Protein AF-A0A8T2WJL7-F1 (afdb_monomer_lite)

pLDDT: mean 85.97, std 11.25, range [56.59, 97.75]

Foldseek 3Di:
DVVVLVVCVVPDDDDDCVNCCVVVVPPDDDDDDDDDDDDPVRVVVVVVVVVVVVVVVVVVVVVVVVVVVVVD

InterPro domains:
  IPR000330 SNF2, N-terminal domain [PF00176] (5-54)
  IPR052583 E3 ubiquitin-protein ligase SHPRH-like [PTHR45865] (1-70)

Organism: Populus deltoides (NCBI:txid3696)

Sequence (72 aa):
MEFTHKFFKPIVWRSSKIHVADELQLPPQEECVSWLTFSAIEK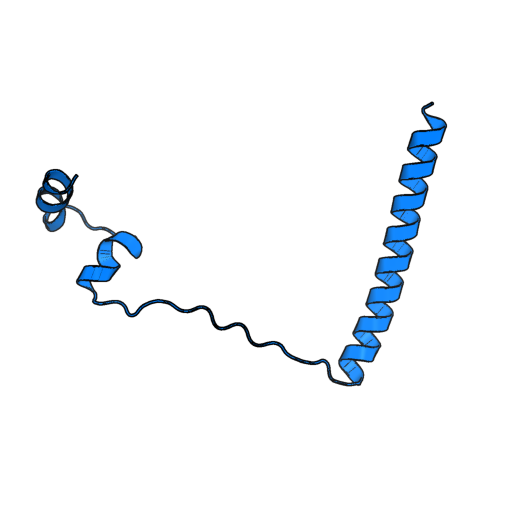HFYQMQHETCVSYAREVIGSFKDDIVKRK

Structure (mmCIF, N/CA/C/O backbone):
data_AF-A0A8T2WJL7-F1
#
_entry.id   AF-A0A8T2WJL7-F1
#
loop_
_atom_site.group_PDB
_atom_site.id
_atom_site.type_symbol
_atom_site.label_atom_id
_atom_site.label_alt_id
_atom_site.label_comp_id
_atom_site.label_asym_id
_atom_site.label_entity_id
_atom_site.label_seq_id
_atom_site.pdbx_PDB_ins_code
_atom_site.Cartn_x
_atom_site.Cartn_y
_atom_site.Cartn_z
_atom_site.occupancy
_atom_site.B_iso_or_equiv
_atom_site.auth_seq_id
_atom_site.auth_comp_id
_a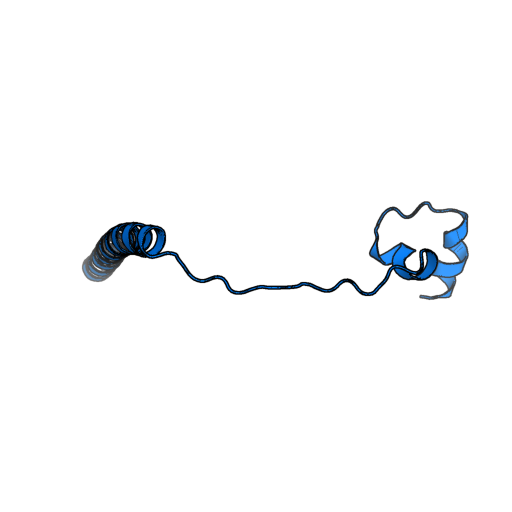tom_site.auth_asym_id
_atom_site.auth_atom_id
_atom_site.pdbx_PDB_model_num
ATOM 1 N N . MET A 1 1 ? 6.458 17.234 -36.798 1.00 58.19 1 MET A N 1
ATOM 2 C CA . MET A 1 1 ? 7.426 17.147 -35.677 1.00 58.19 1 MET A CA 1
ATOM 3 C C . MET A 1 1 ? 8.621 16.226 -35.963 1.00 58.19 1 MET A C 1
ATOM 5 O O . MET A 1 1 ? 9.626 16.349 -35.280 1.00 58.19 1 MET A O 1
ATOM 9 N N . GLU A 1 2 ? 8.589 15.340 -36.970 1.00 68.12 2 GLU A N 1
ATOM 10 C CA . GLU A 1 2 ? 9.731 14.443 -37.245 1.00 68.12 2 GLU A CA 1
ATOM 11 C C . GLU A 1 2 ? 11.015 15.144 -37.719 1.00 68.12 2 GLU A C 1
ATOM 13 O O . GLU A 1 2 ? 12.112 14.709 -37.373 1.00 68.12 2 GLU A O 1
ATOM 18 N N . PHE A 1 3 ? 10.891 16.214 -38.513 1.00 79.94 3 PHE A N 1
ATOM 19 C CA . PHE A 1 3 ? 12.039 16.932 -39.078 1.00 79.94 3 PHE A CA 1
ATOM 20 C C . PHE A 1 3 ? 12.941 17.522 -37.986 1.00 79.94 3 PHE A C 1
ATOM 22 O O . PHE A 1 3 ? 14.145 17.278 -37.970 1.00 79.94 3 PHE A O 1
ATOM 29 N N . THR A 1 4 ? 12.345 18.233 -37.025 1.00 78.69 4 THR A N 1
ATOM 30 C CA . THR A 1 4 ? 13.064 18.821 -35.889 1.00 78.69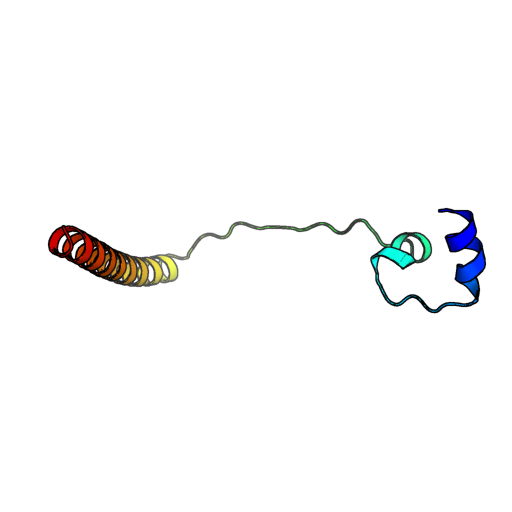 4 THR A CA 1
ATOM 31 C C . THR A 1 4 ? 13.706 17.737 -35.024 1.00 78.69 4 THR A C 1
ATOM 33 O O . THR A 1 4 ? 14.880 17.836 -34.680 1.00 78.69 4 THR A O 1
ATOM 36 N N . HIS A 1 5 ? 12.986 16.647 -34.745 1.00 73.56 5 HIS A N 1
ATOM 37 C CA . HIS A 1 5 ? 13.525 15.517 -33.989 1.00 73.56 5 HIS A CA 1
ATOM 38 C C . HIS A 1 5 ? 14.765 14.884 -34.649 1.00 73.56 5 HIS A C 1
ATOM 40 O O . HIS A 1 5 ? 15.753 14.630 -33.956 1.00 73.56 5 HIS A O 1
ATOM 46 N N . LYS A 1 6 ? 14.730 14.646 -35.970 1.00 78.62 6 LYS A N 1
ATOM 47 C CA . LYS A 1 6 ? 15.836 14.035 -36.732 1.00 78.62 6 LYS A CA 1
ATOM 48 C C . LYS A 1 6 ? 17.053 14.961 -36.831 1.00 78.62 6 LYS A C 1
ATOM 50 O O . LYS A 1 6 ? 18.173 14.487 -36.676 1.00 78.62 6 LYS A O 1
ATOM 55 N N . PHE A 1 7 ? 16.838 16.262 -37.027 1.00 85.50 7 PHE A N 1
ATOM 56 C CA . PHE A 1 7 ? 17.919 17.242 -37.166 1.00 85.50 7 PHE A CA 1
ATOM 57 C C . PHE A 1 7 ? 18.707 17.462 -35.865 1.00 85.50 7 PHE A C 1
ATOM 59 O O . PHE A 1 7 ? 19.932 17.521 -35.889 1.00 85.50 7 PHE A O 1
ATOM 66 N N . PHE A 1 8 ? 18.025 17.541 -34.716 1.00 81.44 8 PHE A N 1
ATOM 67 C CA . PHE A 1 8 ? 18.675 17.823 -33.427 1.00 81.44 8 PHE A CA 1
ATOM 68 C C . PHE A 1 8 ? 19.190 16.577 -32.688 1.00 81.44 8 PHE A C 1
ATOM 70 O O . PHE A 1 8 ? 19.954 16.713 -31.734 1.00 81.44 8 PHE A O 1
ATOM 77 N N . LYS A 1 9 ? 18.803 15.363 -33.105 1.00 77.94 9 LYS A N 1
ATOM 78 C CA . LYS A 1 9 ? 19.247 14.092 -32.498 1.00 77.94 9 LYS A CA 1
ATOM 79 C C . LYS A 1 9 ? 20.779 13.944 -32.350 1.00 77.94 9 LYS A C 1
ATOM 81 O O . LYS A 1 9 ? 21.190 13.551 -31.266 1.00 77.94 9 LYS A O 1
ATOM 86 N N . PRO A 1 10 ? 21.630 14.266 -33.346 1.00 80.12 10 PRO A N 1
ATOM 87 C CA . PRO A 1 10 ? 23.084 14.112 -33.208 1.00 80.12 10 PRO A CA 1
ATOM 88 C C . PRO A 1 10 ? 23.779 15.243 -32.428 1.00 80.12 10 PRO A C 1
ATOM 90 O O . PRO A 1 10 ? 24.957 15.116 -32.113 1.00 80.12 10 PRO A O 1
ATOM 93 N N . ILE A 1 11 ? 23.088 16.353 -32.144 1.00 82.81 11 ILE A N 1
ATOM 94 C CA . ILE A 1 11 ? 23.692 17.574 -31.576 1.00 82.81 11 ILE A CA 1
ATOM 95 C C . ILE A 1 11 ? 23.315 17.750 -30.096 1.00 82.81 11 ILE A C 1
ATOM 97 O O . ILE A 1 11 ? 24.030 18.405 -29.341 1.00 82.81 11 ILE A O 1
ATOM 101 N N . VAL A 1 12 ? 22.195 17.164 -29.662 1.00 77.56 12 VAL A N 1
ATOM 102 C CA . VAL A 1 12 ? 21.630 17.376 -28.325 1.00 77.56 12 VAL A CA 1
ATOM 103 C C . VAL A 1 12 ? 21.674 16.085 -27.511 1.00 77.56 12 VAL A C 1
ATOM 105 O O . VAL A 1 12 ? 21.105 15.073 -27.915 1.00 77.56 12 VAL A O 1
ATOM 108 N N . TRP A 1 13 ? 22.274 16.136 -26.320 1.00 69.50 13 TRP A N 1
ATOM 109 C CA . TRP A 1 13 ? 22.221 15.040 -25.352 1.00 69.50 13 TRP A CA 1
ATOM 110 C C . TRP A 1 13 ? 20.884 15.051 -24.604 1.00 69.50 13 TRP A C 1
ATOM 112 O O . TRP A 1 13 ? 20.565 16.004 -23.891 1.00 69.50 13 TRP A O 1
ATOM 122 N N . ARG A 1 14 ? 20.087 13.991 -24.758 1.00 68.62 14 ARG A N 1
ATOM 123 C CA . ARG A 1 14 ? 18.774 13.862 -24.113 1.00 68.62 14 ARG A CA 1
ATOM 124 C C . ARG A 1 14 ? 18.876 12.899 -22.938 1.00 68.62 14 ARG A C 1
ATOM 126 O O . ARG A 1 14 ? 19.210 11.738 -23.121 1.00 68.62 14 ARG A O 1
ATOM 133 N N . SER A 1 15 ? 18.563 13.375 -21.738 1.00 71.06 15 SER A N 1
ATOM 134 C CA . SER A 1 15 ? 18.660 12.586 -20.500 1.00 71.06 15 SER A CA 1
ATOM 135 C C . SER A 1 15 ? 17.343 11.941 -20.055 1.00 71.06 15 SER A C 1
ATOM 137 O O . SER A 1 15 ? 17.349 11.096 -19.165 1.00 71.06 15 SER A O 1
ATOM 139 N N . SER A 1 16 ? 16.205 12.321 -20.645 1.00 75.31 16 SER A N 1
ATOM 140 C CA . SER A 1 16 ? 14.906 11.755 -20.264 1.00 75.31 16 SER A CA 1
ATOM 141 C C . SER A 1 16 ? 14.666 10.400 -20.926 1.00 75.31 16 SER A C 1
ATOM 143 O O . SER A 1 16 ? 14.758 10.274 -22.147 1.00 75.31 16 SER A O 1
ATOM 145 N N . LYS A 1 17 ? 14.275 9.412 -20.113 1.00 68.56 17 LYS A N 1
ATOM 146 C CA . LYS A 1 17 ? 14.020 8.015 -20.502 1.00 68.56 17 LYS A CA 1
ATOM 147 C C . LYS A 1 17 ? 13.056 7.880 -21.684 1.00 68.56 17 LYS A C 1
ATOM 149 O O . LYS A 1 17 ? 13.290 7.066 -22.567 1.00 68.56 17 LYS A O 1
ATOM 154 N N . ILE A 1 18 ? 12.015 8.714 -21.732 1.00 72.75 18 ILE A N 1
ATOM 155 C CA . ILE A 1 18 ? 10.975 8.687 -22.777 1.00 72.75 18 ILE A CA 1
ATOM 156 C C . ILE A 1 18 ? 11.564 9.005 -24.161 1.00 72.75 18 ILE A C 1
ATOM 158 O O . ILE A 1 18 ? 11.106 8.478 -25.165 1.00 72.75 18 ILE A O 1
ATOM 162 N N . HIS A 1 19 ? 12.608 9.836 -24.223 1.00 68.75 19 HIS A N 1
ATOM 163 C CA . HIS A 1 19 ? 13.207 10.279 -25.485 1.00 68.75 19 HIS A CA 1
ATOM 164 C C . HIS A 1 19 ? 14.279 9.331 -26.036 1.00 68.75 19 HIS A C 1
ATOM 166 O O . HIS A 1 19 ? 14.778 9.583 -27.131 1.00 68.75 19 HIS A O 1
ATOM 172 N N . VAL A 1 20 ? 14.665 8.302 -25.272 1.00 72.00 20 VAL A N 1
ATOM 173 C CA . VAL A 1 20 ? 15.740 7.355 -25.628 1.00 72.00 20 VAL A CA 1
ATOM 174 C C . VAL A 1 20 ? 15.267 5.895 -25.528 1.00 72.00 20 VAL A C 1
ATOM 176 O O . VAL A 1 20 ? 16.030 4.976 -25.811 1.00 72.00 20 VAL A O 1
ATOM 179 N N . ALA A 1 21 ? 14.007 5.658 -25.148 1.00 72.19 21 ALA A N 1
ATOM 180 C CA . ALA A 1 21 ? 13.474 4.316 -24.922 1.00 72.19 21 ALA A CA 1
ATOM 181 C C . ALA A 1 21 ? 13.562 3.419 -26.168 1.00 72.19 21 ALA A C 1
ATOM 183 O O . ALA A 1 21 ? 14.028 2.286 -26.062 1.00 72.19 21 ALA A O 1
ATOM 184 N N . ASP A 1 22 ? 13.208 3.956 -27.339 1.00 71.06 22 ASP A N 1
ATOM 185 C CA . ASP A 1 22 ? 13.236 3.224 -28.612 1.00 71.06 22 ASP A CA 1
ATOM 186 C C . ASP A 1 22 ? 14.666 2.943 -29.103 1.00 71.06 22 ASP A C 1
ATOM 188 O O . ASP A 1 22 ? 14.926 1.936 -29.756 1.00 71.06 22 ASP A O 1
ATOM 192 N N . GLU A 1 23 ? 15.616 3.826 -28.780 1.00 76.50 23 GLU A N 1
ATOM 193 C CA . GLU A 1 23 ? 17.022 3.698 -29.190 1.00 76.50 23 GLU A CA 1
ATOM 194 C C . GLU A 1 23 ? 17.774 2.678 -28.333 1.00 76.50 23 GLU A C 1
ATOM 196 O O . GLU A 1 23 ? 18.653 1.975 -28.826 1.00 76.50 23 GLU A O 1
ATOM 201 N N . LEU A 1 24 ? 17.399 2.580 -27.056 1.00 76.06 24 LEU A N 1
ATOM 202 C CA . LEU A 1 24 ? 17.943 1.624 -26.093 1.00 76.06 24 LEU A CA 1
ATOM 203 C C . LEU A 1 24 ? 17.198 0.282 -26.094 1.00 76.06 24 LEU A C 1
ATOM 205 O O . LEU A 1 24 ? 17.550 -0.586 -25.298 1.00 76.06 24 LEU A O 1
ATOM 209 N N . GLN A 1 25 ? 16.178 0.120 -26.950 1.00 76.50 25 GLN A N 1
ATOM 210 C CA . GLN A 1 25 ? 15.304 -1.060 -26.995 1.00 76.50 25 GLN A CA 1
ATOM 211 C C . GLN A 1 25 ? 14.784 -1.439 -25.599 1.00 76.50 25 GLN A C 1
ATOM 213 O O . GLN A 1 25 ? 14.793 -2.609 -25.211 1.00 76.50 25 GLN A O 1
ATOM 218 N N . LEU A 1 26 ? 14.383 -0.436 -24.805 1.00 76.56 26 LEU A N 1
ATOM 219 C CA . LEU A 1 26 ? 13.924 -0.690 -23.443 1.00 76.56 26 LEU A CA 1
ATOM 220 C C . LEU A 1 26 ? 12.670 -1.574 -23.489 1.00 76.56 26 LEU A C 1
ATOM 222 O O . LEU A 1 26 ? 11.738 -1.251 -24.231 1.00 76.56 26 LEU A O 1
ATOM 226 N N . PRO A 1 27 ? 12.611 -2.660 -22.698 1.00 80.69 27 PRO A N 1
ATOM 227 C CA . PRO A 1 27 ? 11.408 -3.470 -22.625 1.00 80.69 27 PRO A CA 1
ATOM 228 C C . PRO A 1 27 ? 10.238 -2.627 -22.095 1.00 80.69 27 PRO A C 1
ATOM 230 O O . PRO A 1 27 ? 10.461 -1.644 -21.369 1.00 80.69 27 PRO A O 1
ATOM 233 N N . PRO A 1 28 ? 8.990 -2.999 -22.434 1.00 79.81 28 PRO A N 1
ATOM 234 C CA . PRO A 1 28 ? 7.823 -2.374 -21.834 1.00 79.81 28 PRO A CA 1
ATOM 235 C C . PRO A 1 28 ? 7.941 -2.470 -20.311 1.00 79.81 28 PRO A C 1
ATOM 237 O O . PRO A 1 28 ? 8.274 -3.515 -19.757 1.00 79.81 28 PRO A O 1
ATOM 240 N N . GLN A 1 29 ? 7.746 -1.342 -19.637 1.00 80.75 29 GLN A N 1
ATOM 241 C CA . GLN A 1 29 ? 7.748 -1.311 -18.182 1.00 80.75 29 GLN A CA 1
ATOM 242 C C . GLN A 1 29 ? 6.372 -1.723 -17.694 1.00 80.75 29 GLN A C 1
ATOM 244 O O . GLN A 1 29 ? 5.377 -1.102 -18.062 1.00 80.75 29 GLN A O 1
ATOM 249 N N . GLU A 1 30 ? 6.344 -2.746 -16.855 1.00 85.19 30 GLU A N 1
ATOM 250 C CA . GLU A 1 30 ? 5.128 -3.248 -16.236 1.00 85.19 30 GLU A CA 1
ATOM 251 C C . GLU A 1 30 ? 5.160 -2.947 -14.740 1.00 85.19 30 GLU A C 1
ATOM 253 O O . GLU A 1 30 ? 6.210 -3.002 -14.093 1.00 85.19 30 GLU A O 1
ATOM 258 N N . GLU A 1 31 ? 3.999 -2.604 -14.192 1.00 89.06 31 GLU A N 1
ATOM 259 C CA . GLU A 1 31 ? 3.805 -2.469 -12.755 1.00 89.06 31 GLU A CA 1
ATOM 260 C C . GLU A 1 31 ? 3.142 -3.744 -12.231 1.00 89.06 31 GLU A C 1
ATOM 262 O O . GLU A 1 31 ? 2.036 -4.099 -12.640 1.00 89.06 31 GLU A O 1
ATOM 267 N N . CYS A 1 32 ? 3.818 -4.432 -11.313 1.00 90.69 32 CYS A N 1
ATOM 268 C CA . CYS A 1 32 ? 3.299 -5.640 -10.683 1.00 90.69 32 CYS A CA 1
ATOM 269 C C . CYS A 1 32 ? 2.825 -5.320 -9.268 1.00 90.69 32 CYS A C 1
ATOM 271 O O . CYS A 1 32 ? 3.635 -5.119 -8.362 1.00 90.69 32 CYS A O 1
ATOM 273 N N . VAL A 1 33 ? 1.510 -5.332 -9.060 1.00 94.69 33 VAL A N 1
ATOM 274 C CA . VAL A 1 33 ? 0.908 -5.182 -7.731 1.00 94.69 33 VAL A CA 1
ATOM 275 C C . VAL A 1 33 ? 0.528 -6.558 -7.198 1.00 94.69 33 VAL A C 1
ATOM 277 O O . VAL A 1 33 ? -0.244 -7.284 -7.819 1.00 94.69 33 VAL A O 1
ATOM 280 N N . SER A 1 34 ? 1.064 -6.914 -6.032 1.00 95.00 34 SER A N 1
ATOM 281 C CA . SER A 1 34 ? 0.727 -8.158 -5.334 1.00 95.00 34 SER A CA 1
ATOM 282 C C . SER A 1 34 ? -0.028 -7.849 -4.049 1.00 95.00 34 SER A C 1
ATOM 284 O O . SER A 1 34 ? 0.482 -7.155 -3.172 1.00 95.00 34 SER A O 1
ATOM 286 N N . TRP A 1 35 ? -1.242 -8.380 -3.930 1.00 96.38 35 TRP A N 1
ATOM 287 C CA . TRP A 1 35 ? -2.030 -8.265 -2.708 1.00 96.38 35 TRP A CA 1
ATOM 288 C C . TRP A 1 35 ? -1.506 -9.232 -1.654 1.00 96.38 35 TRP A C 1
ATOM 290 O O . TRP A 1 35 ? -1.380 -10.430 -1.905 1.00 96.38 35 TRP A O 1
ATOM 300 N N . LEU A 1 36 ? -1.223 -8.707 -0.467 1.00 95.88 36 LEU A N 1
ATOM 301 C CA . LEU A 1 36 ? -0.777 -9.488 0.679 1.00 95.88 36 LEU A CA 1
ATOM 302 C C . LEU A 1 36 ? -1.879 -9.553 1.735 1.00 95.88 36 LEU A C 1
ATOM 304 O O . LEU A 1 36 ? -2.752 -8.687 1.810 1.00 95.88 36 LEU A O 1
ATOM 308 N N . THR A 1 37 ? -1.821 -10.586 2.567 1.00 96.19 37 THR A N 1
ATOM 309 C CA . THR A 1 37 ? -2.736 -10.775 3.694 1.00 96.19 37 THR A CA 1
ATOM 310 C C . THR A 1 37 ? -1.993 -10.599 5.005 1.00 96.19 37 THR A C 1
ATOM 312 O O . THR A 1 37 ? -0.878 -11.095 5.148 1.00 96.19 37 THR A O 1
ATOM 315 N N . PHE A 1 38 ? -2.635 -9.963 5.982 1.00 97.44 38 PHE A N 1
ATOM 316 C CA . PHE A 1 38 ? -2.074 -9.852 7.324 1.00 97.44 38 PHE A CA 1
ATOM 317 C C . PHE A 1 38 ? -1.951 -11.214 8.006 1.00 97.44 38 PHE A C 1
ATOM 319 O O . PHE A 1 38 ? -2.862 -12.046 7.945 1.00 97.44 38 PHE A O 1
ATOM 326 N N . SER A 1 39 ? -0.860 -11.398 8.742 1.00 97.19 39 SER A N 1
ATOM 327 C CA . SER A 1 39 ? -0.774 -12.417 9.782 1.00 97.19 39 SER A CA 1
ATOM 328 C C . SER A 1 39 ? -1.755 -12.116 10.923 1.00 97.19 39 SER A C 1
ATOM 330 O O . SER A 1 39 ? -2.273 -11.005 11.065 1.00 97.19 39 SER A O 1
ATOM 332 N N . ALA A 1 40 ? -2.007 -13.105 11.782 1.00 97.12 40 ALA A N 1
ATOM 333 C CA . ALA A 1 40 ? -2.908 -12.935 12.922 1.00 97.12 40 ALA A CA 1
ATOM 334 C C . ALA A 1 40 ? -2.473 -11.790 13.859 1.00 97.12 40 ALA A C 1
ATOM 336 O O . ALA A 1 40 ? -3.316 -11.046 14.359 1.00 97.12 40 ALA A O 1
ATOM 337 N N . ILE A 1 41 ? -1.160 -11.627 14.051 1.00 97.69 41 ILE A N 1
ATOM 338 C CA . ILE A 1 41 ? -0.578 -10.589 14.908 1.00 97.69 41 ILE A CA 1
ATOM 339 C C . ILE A 1 41 ? -0.754 -9.211 14.262 1.00 97.69 41 ILE A C 1
ATOM 341 O O . ILE A 1 41 ? -1.281 -8.297 1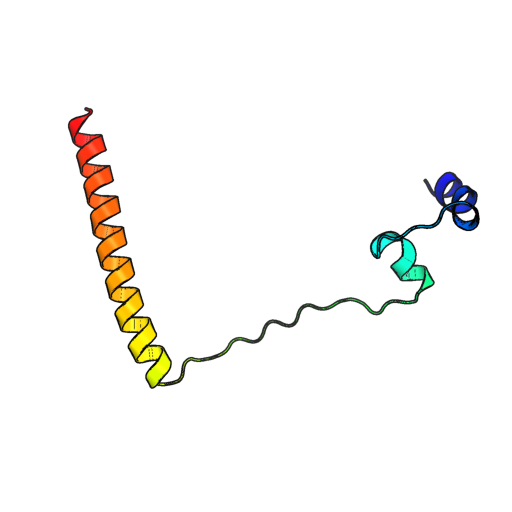4.895 1.00 97.69 41 ILE A O 1
ATOM 345 N N . GLU A 1 42 ? -0.381 -9.065 12.989 1.00 97.75 42 GLU A N 1
ATOM 346 C CA . GLU A 1 42 ? -0.533 -7.801 12.255 1.00 97.75 42 GLU A CA 1
ATOM 347 C C . GLU A 1 42 ? -1.993 -7.367 12.188 1.00 97.75 42 GLU A C 1
ATOM 349 O O . GLU A 1 42 ? -2.298 -6.201 12.422 1.00 97.75 42 GLU A O 1
ATOM 354 N N . LYS A 1 43 ? -2.912 -8.310 11.951 1.00 97.50 43 LYS A N 1
ATOM 355 C CA . LYS A 1 43 ? -4.347 -8.028 11.933 1.00 97.50 43 LYS A CA 1
ATOM 356 C C . LYS A 1 43 ? -4.834 -7.503 13.283 1.00 97.50 43 LYS A C 1
ATOM 358 O O . LYS A 1 43 ? -5.616 -6.558 13.304 1.00 97.50 43 LYS A O 1
ATOM 363 N N . HIS A 1 44 ? -4.382 -8.093 14.391 1.00 97.62 44 HIS A N 1
ATOM 364 C CA . HIS A 1 44 ? -4.764 -7.651 15.733 1.00 97.62 44 HIS A CA 1
ATOM 365 C C . HIS A 1 44 ? -4.313 -6.210 16.005 1.00 97.62 44 HIS A C 1
ATOM 367 O O . HIS A 1 44 ? -5.132 -5.367 16.367 1.00 97.62 44 HIS A O 1
ATOM 373 N N . PHE A 1 45 ? -3.039 -5.899 15.755 1.00 97.75 45 PHE A N 1
ATOM 374 C CA . PHE A 1 45 ? -2.521 -4.546 15.963 1.00 97.75 45 PHE A CA 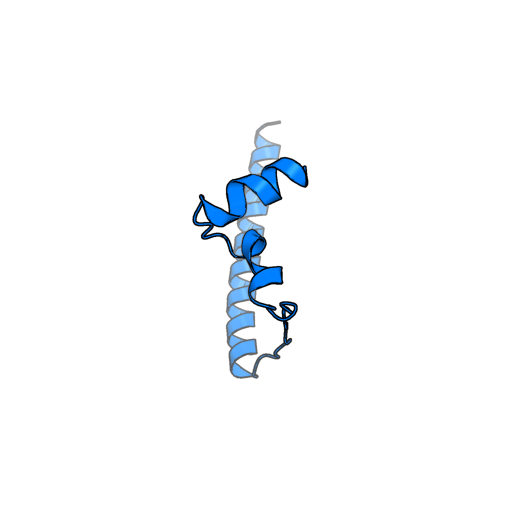1
ATOM 375 C C . PHE A 1 45 ? -3.127 -3.529 14.994 1.00 97.75 45 PHE A C 1
ATOM 377 O O . PHE A 1 45 ? -3.469 -2.420 15.408 1.00 97.75 45 PHE A O 1
ATOM 384 N N . TYR A 1 46 ? -3.313 -3.905 13.726 1.00 97.44 46 TYR A N 1
ATOM 385 C CA . TYR A 1 46 ? -3.972 -3.051 12.743 1.00 97.44 46 TYR A CA 1
ATOM 386 C C . TYR A 1 46 ? -5.401 -2.717 13.177 1.00 97.44 46 TYR A C 1
ATOM 388 O O . TYR A 1 46 ? -5.803 -1.560 13.105 1.00 97.44 46 TYR A O 1
ATOM 396 N N . GLN A 1 47 ? -6.147 -3.699 13.692 1.00 97.38 47 GLN A N 1
ATOM 397 C CA . GLN A 1 47 ? -7.510 -3.497 14.178 1.00 97.38 47 GLN A CA 1
ATOM 398 C C . GLN A 1 47 ? -7.564 -2.505 15.349 1.00 97.38 47 GLN A C 1
ATOM 400 O O . GLN A 1 47 ? -8.367 -1.575 15.314 1.00 97.38 47 GLN A O 1
ATOM 405 N N . MET A 1 48 ? -6.678 -2.641 16.341 1.00 97.25 48 MET A N 1
ATOM 406 C CA . MET A 1 48 ? -6.622 -1.705 17.474 1.00 97.25 48 MET A CA 1
ATOM 407 C C . MET A 1 48 ? -6.341 -0.263 17.025 1.00 97.25 48 MET A C 1
ATOM 409 O O . MET A 1 48 ? -6.964 0.691 17.502 1.00 97.25 48 MET A O 1
ATOM 413 N N . GLN A 1 49 ? -5.414 -0.092 16.079 1.00 97.06 49 GLN A N 1
ATOM 414 C CA . GLN A 1 49 ? -5.093 1.229 15.538 1.00 97.06 49 GLN A CA 1
ATOM 415 C C . GLN A 1 49 ? -6.228 1.783 14.678 1.00 97.06 49 GLN A C 1
ATOM 417 O O . GLN A 1 49 ? -6.543 2.973 14.744 1.00 97.06 49 GLN A O 1
ATOM 422 N N . HIS A 1 50 ? -6.879 0.920 13.901 1.00 97.19 50 HIS A N 1
ATOM 423 C CA . HIS A 1 50 ? -8.028 1.289 13.095 1.00 97.19 50 HIS A CA 1
ATOM 424 C C . HIS A 1 50 ? -9.176 1.805 13.968 1.00 97.19 50 HIS A C 1
ATOM 426 O O . HIS A 1 50 ? -9.716 2.871 13.686 1.00 97.19 50 HIS A O 1
ATOM 432 N N . GLU A 1 51 ? -9.505 1.113 15.058 1.00 97.62 51 GLU A N 1
ATOM 433 C CA . GLU A 1 51 ? -10.539 1.544 16.006 1.00 97.62 51 GLU A CA 1
ATOM 434 C C . GLU A 1 51 ? -10.228 2.911 16.618 1.00 97.62 51 GLU A C 1
ATOM 436 O O . GLU A 1 51 ? -11.094 3.789 16.647 1.00 97.62 51 GLU A O 1
ATOM 441 N N . THR A 1 52 ? -8.975 3.122 17.026 1.00 97.38 52 THR A N 1
ATOM 442 C CA . THR A 1 52 ? -8.507 4.407 17.564 1.00 97.38 52 THR A CA 1
ATOM 443 C C . THR A 1 52 ? -8.679 5.529 16.537 1.00 97.38 52 THR A C 1
ATOM 445 O O . THR A 1 52 ? -9.251 6.579 16.838 1.00 97.38 52 THR A 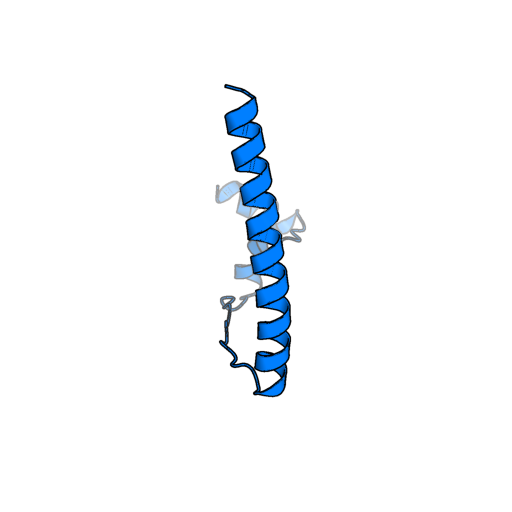O 1
ATOM 448 N N . CYS A 1 53 ? -8.252 5.286 15.296 1.00 97.75 53 CYS A N 1
ATOM 449 C CA . CYS A 1 53 ? -8.361 6.244 14.200 1.00 97.75 53 CYS A CA 1
ATOM 450 C C . CYS A 1 53 ? -9.824 6.557 13.850 1.00 97.75 53 CYS A C 1
ATOM 452 O O . CYS A 1 53 ? -10.193 7.720 13.697 1.00 97.75 53 CYS A O 1
ATOM 454 N N . VAL A 1 54 ? -10.685 5.536 13.788 1.00 97.50 54 VAL A N 1
ATOM 455 C CA . VAL A 1 54 ? -12.120 5.699 13.516 1.00 97.50 54 VAL A CA 1
ATOM 456 C C . VAL A 1 54 ? -12.802 6.498 14.620 1.00 97.50 54 VAL A C 1
ATOM 458 O O . VAL A 1 54 ? -13.620 7.368 14.318 1.00 97.50 54 VAL A O 1
ATOM 461 N N . SER A 1 55 ? -12.480 6.227 15.887 1.00 97.31 55 SER A N 1
ATOM 462 C CA . SER A 1 55 ? -13.025 6.982 17.017 1.00 97.31 55 SER A CA 1
ATOM 463 C C . SER A 1 55 ? -12.656 8.460 16.916 1.00 97.31 55 SER A C 1
ATOM 465 O O . SER A 1 55 ? -13.536 9.318 16.966 1.00 97.31 55 SER A O 1
ATOM 467 N N . TYR A 1 56 ? -11.375 8.750 16.689 1.00 97.38 56 TYR A N 1
ATOM 468 C CA . TYR A 1 56 ? -10.890 10.118 16.539 1.00 97.38 56 TYR A CA 1
ATOM 469 C C . TYR A 1 56 ? -11.530 10.832 15.341 1.00 97.38 56 TYR A C 1
ATOM 471 O O . TYR A 1 56 ? -12.030 11.948 15.463 1.00 97.38 56 TYR A O 1
ATOM 479 N N . ALA A 1 57 ? -11.597 10.169 14.184 1.00 97.44 57 ALA A N 1
ATOM 480 C CA . ALA A 1 57 ? -12.231 10.731 12.997 1.00 97.44 57 ALA A CA 1
ATOM 481 C C . ALA A 1 57 ? -13.707 11.079 13.248 1.00 97.44 57 ALA A C 1
ATOM 483 O O . ALA A 1 57 ? -14.175 12.131 12.816 1.00 97.44 57 ALA A O 1
ATOM 484 N N . ARG A 1 58 ? -14.444 10.228 13.974 1.00 96.75 58 ARG A N 1
ATOM 485 C CA . ARG A 1 58 ? -15.844 10.495 14.339 1.00 96.75 58 ARG A CA 1
ATOM 486 C C . ARG A 1 58 ? -15.987 11.703 15.254 1.00 96.75 58 ARG A C 1
ATOM 488 O O . ARG A 1 58 ? -16.895 12.497 15.032 1.00 96.75 58 ARG A O 1
ATOM 495 N N . GLU A 1 59 ? -15.112 11.843 16.245 1.00 96.38 59 GLU A N 1
ATOM 496 C CA . GLU A 1 59 ? -15.102 12.998 17.146 1.00 96.38 59 GLU A CA 1
ATOM 497 C C . GLU A 1 59 ? -14.881 14.298 16.369 1.00 96.38 59 GLU A C 1
ATOM 499 O O . GLU A 1 59 ? -15.665 15.237 16.491 1.00 96.38 59 GLU A O 1
ATOM 504 N N . VAL A 1 60 ? -13.870 14.316 15.499 1.00 96.00 60 VAL A N 1
ATOM 505 C CA . VAL A 1 60 ? -13.537 15.474 14.664 1.00 96.00 60 VAL A CA 1
ATOM 506 C C . VAL A 1 60 ? -14.684 15.823 13.713 1.00 96.00 60 VAL A C 1
ATOM 508 O O . VAL A 1 60 ? -15.080 16.979 13.605 1.00 96.00 60 VAL A O 1
ATOM 511 N N . ILE A 1 61 ? -15.274 14.836 13.036 1.00 95.50 61 ILE A N 1
ATOM 512 C CA . ILE A 1 61 ? -16.426 15.074 12.151 1.00 95.50 61 ILE A CA 1
ATOM 513 C C . ILE A 1 61 ? -17.633 15.590 12.952 1.00 95.50 61 ILE A C 1
ATOM 515 O O . ILE A 1 61 ? -18.362 16.462 12.473 1.00 95.50 61 ILE A O 1
ATOM 519 N N . GLY A 1 62 ? -17.842 15.069 14.163 1.00 94.25 62 GLY A N 1
ATOM 520 C CA . GLY A 1 62 ? -18.883 15.523 15.080 1.00 94.25 62 GLY A CA 1
ATOM 521 C C . GLY A 1 62 ? -18.706 16.987 15.477 1.00 94.25 62 GLY A C 1
ATOM 522 O O . GLY A 1 62 ? -19.633 17.776 15.298 1.00 94.25 62 GLY A O 1
ATOM 523 N N . SER A 1 63 ? -17.508 17.374 15.920 1.00 92.81 63 SER A N 1
ATOM 524 C CA . SER A 1 63 ? -17.219 18.759 16.306 1.00 92.81 63 SER A CA 1
ATOM 525 C C . SER A 1 63 ? -17.385 19.727 15.132 1.00 92.81 63 SER A C 1
ATOM 527 O O . SER A 1 63 ? -18.031 20.764 15.284 1.00 92.81 63 SER A O 1
ATOM 529 N N . PHE A 1 64 ? -16.934 19.352 13.929 1.00 93.44 64 PHE A N 1
ATOM 530 C CA . PHE A 1 64 ? -17.169 20.148 12.722 1.00 93.44 64 PHE A CA 1
ATOM 531 C C . PHE A 1 64 ? -18.659 20.344 12.423 1.00 93.44 64 PHE A C 1
ATOM 533 O O . PHE A 1 64 ? -19.074 21.435 12.025 1.00 93.44 64 PHE A O 1
ATOM 540 N N . LYS A 1 65 ? -19.485 19.307 12.605 1.00 91.44 65 LYS A N 1
ATOM 541 C CA . LYS A 1 65 ? -20.936 19.408 12.408 1.00 91.44 65 LYS A CA 1
ATOM 542 C C . LYS A 1 65 ? -21.567 20.366 13.419 1.00 91.44 65 LYS A C 1
ATOM 544 O O . LYS A 1 65 ? -22.384 21.200 13.024 1.00 91.44 65 LYS A O 1
ATOM 549 N N . ASP A 1 66 ? -21.182 20.268 14.686 1.00 89.56 66 ASP A N 1
ATOM 550 C CA . ASP A 1 66 ? -21.694 21.138 15.746 1.00 89.56 66 ASP A CA 1
ATOM 551 C C . ASP A 1 66 ? -21.295 22.602 15.517 1.00 89.56 66 ASP A C 1
ATOM 553 O O . ASP A 1 66 ? -22.114 23.505 15.703 1.00 89.56 66 ASP A O 1
ATOM 557 N N . ASP A 1 67 ? -20.077 22.847 15.034 1.00 88.56 67 ASP A N 1
ATOM 558 C CA . ASP A 1 67 ? -19.600 24.184 14.674 1.00 88.56 67 ASP A CA 1
ATOM 559 C C . ASP A 1 67 ? -20.377 24.792 13.498 1.00 88.56 67 ASP A C 1
ATOM 561 O O . ASP A 1 67 ? -20.640 25.995 13.487 1.00 88.56 67 ASP A O 1
ATOM 565 N N . ILE A 1 68 ? -20.786 23.980 12.518 1.00 88.00 68 ILE A N 1
ATOM 566 C CA . ILE A 1 68 ? -21.636 24.434 11.406 1.00 88.00 68 ILE A CA 1
ATOM 567 C C . ILE A 1 68 ? -23.036 24.803 11.906 1.00 88.00 68 ILE A C 1
ATOM 569 O O . ILE A 1 68 ? -23.582 25.820 11.477 1.00 88.00 68 ILE A O 1
ATOM 573 N N . VAL A 1 69 ? -23.621 24.005 12.807 1.00 84.75 69 VAL A N 1
ATOM 574 C CA . VAL A 1 69 ? -24.953 24.285 13.370 1.00 84.75 69 VAL A CA 1
ATOM 575 C C . VAL A 1 69 ? -24.936 25.555 14.217 1.00 84.75 69 VAL A C 1
ATOM 577 O O . VAL A 1 69 ? -25.831 26.375 14.068 1.00 84.75 69 VAL A O 1
ATOM 580 N N . LYS A 1 70 ? -23.903 25.767 15.042 1.00 78.50 70 LYS A N 1
ATOM 581 C CA . LYS A 1 70 ? -23.756 26.975 15.877 1.00 78.50 70 LYS A CA 1
ATOM 582 C C . LYS A 1 70 ? -23.583 28.277 15.083 1.00 78.50 70 LYS A C 1
ATOM 584 O O . LYS A 1 70 ? -23.750 29.350 15.653 1.00 78.50 70 LYS A O 1
ATOM 589 N N . ARG A 1 71 ? -23.188 28.201 13.807 1.00 76.56 71 ARG A N 1
ATOM 590 C CA . ARG A 1 71 ? -23.002 29.365 12.919 1.00 76.56 71 ARG A CA 1
ATOM 591 C C . ARG A 1 71 ? -24.261 29.757 12.134 1.00 76.56 71 ARG A C 1
ATOM 593 O O . ARG A 1 71 ? -24.220 30.776 11.448 1.00 76.56 71 ARG A O 1
ATOM 600 N N . LYS A 1 72 ? -25.327 28.953 12.184 1.00 56.59 72 LYS A N 1
ATOM 601 C CA . LYS A 1 72 ? -26.657 29.294 11.654 1.00 56.59 72 LYS A CA 1
ATOM 602 C C . LYS A 1 72 ? -27.518 29.915 12.744 1.00 56.59 72 LYS A C 1
ATOM 604 O O . LYS A 1 72 ? -28.316 30.800 12.374 1.00 56.59 72 LYS A O 1
#

Secondary structure (DSSP, 8-state):
-HHHHHHHTTT-----GGGTTTTTTPPPP----------HHHHHHHHHHHHHHHHHHHHHHHHHHHHHHHT-

Radius of gyration: 27.29 Å; chains: 1; bounding box: 50×42×57 Å